Protein AF-A0A933IPQ2-F1 (afdb_monomer)

Secondary structure (DSSP, 8-state):
-PPPHHHHHHHHHHHHHHHHHH-SS-EEEEEEETTTTEEE--------TTS-HHHHHHHHTT--EEEEETTTTEEEEEEPPP---

Foldseek 3Di:
DADDPVNVVVQVVVVVVVVCVVAVDKAWQKKAAPRVRDMPPPPQPPCPDPDDRRVVRCVVVQFDDWDDDPNPNMIITIHHDDPPD

Radius of gyration: 13.22 Å; Cα contacts (8 Å, |Δi|>4): 132; chains: 1; bounding box: 34×31×37 Å

Mean predicted aligned error: 5.72 Å

pLDDT: mean 86.31, std 14.46, range [45.22, 98.06]

Sequence (85 aa):
MGETESDFSHAKRAAEDLAKSYYSDPMLLSWFSRACGCYSPHETECCVEGRPSWVSYAESRGGNLTIDVNKEDYVFIFRGKQELS

Solvent-accessible surface area (backbone atoms only — not comparable to full-atom values): 4942 Å² total; per-residue (Å²): 132,79,75,49,75,66,55,55,52,51,54,52,49,53,46,51,57,55,42,49,75,78,16,93,62,51,40,83,56,20,39,38,33,53,72,79,68,44,56,31,60,72,86,48,81,61,75,51,90,94,50,64,28,32,58,56,51,19,50,78,74,54,38,76,44,78,42,74,39,82,90,57,42,31,36,39,30,22,24,55,62,76,82,82,124

Structure (mmCIF, N/CA/C/O backbone):
data_AF-A0A933IPQ2-F1
#
_entry.id   AF-A0A933IPQ2-F1
#
loop_
_atom_site.group_PDB
_atom_site.id
_atom_site.type_symbol
_atom_site.label_atom_id
_atom_site.label_alt_id
_atom_site.label_comp_id
_atom_site.label_asym_id
_atom_site.label_entity_id
_atom_site.label_seq_id
_atom_site.pdbx_PDB_ins_code
_atom_site.Cartn_x
_atom_site.Cartn_y
_atom_site.Cartn_z
_atom_site.occupancy
_atom_site.B_iso_or_equiv
_atom_site.auth_seq_id
_atom_site.auth_comp_id
_atom_site.auth_asym_id
_atom_site.auth_atom_id
_atom_site.pdbx_PDB_model_num
ATOM 1 N N . MET A 1 1 ? 10.899 2.623 -19.592 1.00 49.69 1 MET A N 1
ATOM 2 C CA . MET A 1 1 ? 10.370 3.898 -19.064 1.00 49.69 1 MET A CA 1
ATOM 3 C C . MET A 1 1 ? 10.440 3.785 -17.559 1.00 49.69 1 MET A C 1
ATOM 5 O O . MET A 1 1 ? 9.918 2.810 -17.042 1.00 49.69 1 MET A O 1
ATOM 9 N N . GLY A 1 2 ? 11.207 4.658 -16.906 1.00 63.78 2 GLY A N 1
ATOM 10 C CA . GLY A 1 2 ? 11.316 4.669 -15.447 1.00 63.78 2 GLY A CA 1
ATOM 11 C C . GLY A 1 2 ? 10.105 5.357 -14.828 1.00 63.78 2 GLY A C 1
ATOM 12 O O . GLY A 1 2 ? 9.499 6.215 -15.466 1.00 63.78 2 GLY A O 1
ATOM 13 N N . GLU A 1 3 ? 9.763 4.958 -13.612 1.00 69.88 3 GLU A N 1
ATOM 14 C CA . GLU A 1 3 ? 8.775 5.650 -12.787 1.00 69.88 3 GLU A CA 1
ATOM 15 C C . GLU A 1 3 ? 9.259 7.050 -12.414 1.00 69.88 3 GLU A C 1
ATOM 17 O O . GLU A 1 3 ? 10.449 7.264 -12.167 1.00 69.88 3 GLU A O 1
ATOM 22 N N . THR A 1 4 ? 8.328 8.002 -12.366 1.00 80.19 4 THR A N 1
ATOM 23 C CA . THR A 1 4 ? 8.588 9.323 -11.800 1.00 80.19 4 THR A CA 1
ATOM 24 C C . THR A 1 4 ? 8.073 9.397 -10.365 1.00 80.19 4 THR A C 1
ATOM 26 O O . THR A 1 4 ? 7.073 8.772 -10.015 1.00 80.19 4 THR A O 1
ATOM 29 N N . GLU A 1 5 ? 8.711 10.218 -9.528 1.00 78.69 5 GLU A N 1
ATOM 30 C CA . GLU A 1 5 ? 8.230 10.511 -8.165 1.00 78.69 5 GLU A CA 1
ATOM 31 C C . GLU A 1 5 ? 6.765 10.994 -8.160 1.00 78.69 5 GLU A C 1
ATOM 33 O O . GLU A 1 5 ? 6.001 10.719 -7.229 1.00 78.69 5 GLU A O 1
ATOM 38 N N . SER A 1 6 ? 6.350 11.670 -9.238 1.00 86.12 6 SER A N 1
ATOM 39 C CA . SER A 1 6 ? 4.974 12.120 -9.423 1.00 86.12 6 SER A CA 1
ATOM 40 C C . SER A 1 6 ? 3.995 10.962 -9.613 1.00 86.12 6 SER A C 1
ATOM 42 O O . SER A 1 6 ? 2.887 11.045 -9.086 1.00 86.12 6 SER A O 1
ATOM 44 N N . ASP A 1 7 ? 4.367 9.901 -10.334 1.00 91.12 7 ASP A N 1
ATOM 45 C CA . ASP A 1 7 ? 3.488 8.749 -10.579 1.00 91.12 7 ASP A CA 1
ATOM 46 C C . ASP A 1 7 ? 3.213 7.989 -9.280 1.00 91.12 7 ASP A C 1
ATOM 48 O O . ASP A 1 7 ? 2.052 7.766 -8.925 1.00 91.12 7 ASP A O 1
ATOM 52 N N . PHE A 1 8 ? 4.268 7.695 -8.510 1.00 91.88 8 PHE A N 1
ATOM 53 C CA . PHE A 1 8 ? 4.130 7.065 -7.196 1.00 91.88 8 PHE A CA 1
ATOM 54 C C . PHE A 1 8 ? 3.281 7.919 -6.249 1.00 91.88 8 PHE A C 1
ATOM 56 O O . PHE A 1 8 ? 2.371 7.412 -5.591 1.00 91.88 8 PHE A O 1
ATOM 63 N N . SER A 1 9 ? 3.540 9.229 -6.197 1.00 94.06 9 SER A N 1
ATOM 64 C CA . SER A 1 9 ? 2.796 10.148 -5.329 1.00 94.06 9 SER A CA 1
ATOM 65 C C . SER A 1 9 ? 1.308 10.205 -5.686 1.00 94.06 9 SER A C 1
ATOM 67 O O . SER A 1 9 ? 0.461 10.214 -4.790 1.00 94.06 9 SER A O 1
ATOM 69 N N . HIS A 1 10 ? 0.967 10.196 -6.979 1.00 95.06 10 HIS A N 1
ATOM 70 C CA . HIS A 1 10 ? -0.422 10.141 -7.432 1.00 95.06 10 HIS A CA 1
ATOM 71 C C . HIS A 1 10 ? -1.089 8.805 -7.097 1.00 95.06 10 HIS A C 1
ATOM 73 O O . HIS A 1 10 ? -2.202 8.805 -6.568 1.00 95.06 10 HIS A O 1
ATOM 79 N N . ALA A 1 11 ? -0.411 7.682 -7.347 1.00 96.06 11 ALA A N 1
ATOM 80 C CA . ALA A 1 11 ? -0.928 6.353 -7.028 1.00 96.06 11 ALA A CA 1
ATOM 81 C C . ALA A 1 11 ? -1.171 6.192 -5.520 1.00 96.06 11 ALA A C 1
ATOM 83 O O . ALA A 1 11 ? -2.248 5.760 -5.105 1.00 96.06 11 ALA A O 1
ATOM 84 N N . LYS A 1 12 ? -0.210 6.623 -4.693 1.00 96.62 12 LYS A N 1
ATOM 85 C CA . LYS A 1 12 ? -0.319 6.601 -3.231 1.00 96.62 12 LYS A CA 1
ATOM 86 C C . LYS A 1 12 ? -1.490 7.445 -2.745 1.00 96.62 12 LYS A C 1
ATOM 88 O O . LYS A 1 12 ? -2.268 6.975 -1.921 1.00 96.62 12 LYS A O 1
ATOM 93 N N . ARG A 1 13 ? -1.651 8.663 -3.271 1.00 97.19 13 ARG A N 1
ATOM 94 C CA . ARG A 1 13 ? -2.766 9.541 -2.897 1.00 97.19 13 ARG A CA 1
ATOM 95 C C . ARG A 1 13 ? -4.118 8.928 -3.264 1.00 97.19 13 ARG A C 1
ATOM 97 O O . ARG A 1 13 ? -5.011 8.903 -2.426 1.00 97.19 13 ARG A O 1
ATOM 104 N N . ALA A 1 14 ? -4.252 8.386 -4.474 1.00 96.81 14 ALA A N 1
ATOM 105 C CA . ALA A 1 14 ? -5.477 7.710 -4.899 1.00 96.81 14 ALA A CA 1
ATOM 106 C C . ALA A 1 14 ? -5.809 6.506 -3.999 1.00 96.81 14 ALA A C 1
ATOM 108 O O . ALA A 1 14 ? -6.967 6.309 -3.630 1.00 96.81 14 ALA A O 1
ATOM 109 N N . ALA A 1 15 ? -4.794 5.735 -3.597 1.00 97.81 15 ALA A N 1
ATOM 110 C CA . ALA A 1 15 ? -4.963 4.629 -2.665 1.00 97.81 15 ALA A CA 1
ATOM 111 C C . ALA A 1 15 ? -5.376 5.105 -1.261 1.00 97.81 15 ALA A C 1
ATOM 113 O O . ALA A 1 15 ? -6.269 4.521 -0.656 1.00 97.81 15 ALA A O 1
ATOM 114 N N . GLU A 1 16 ? -4.786 6.185 -0.746 1.00 97.25 16 GLU A N 1
ATOM 115 C CA . GLU A 1 16 ? -5.175 6.782 0.538 1.00 97.25 16 GLU A CA 1
ATOM 116 C C . GLU A 1 16 ? -6.615 7.310 0.524 1.00 97.25 16 GLU A C 1
ATOM 118 O 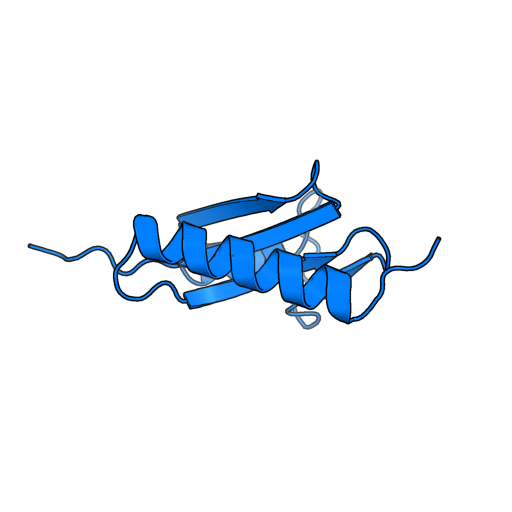O . GLU A 1 16 ? -7.359 7.077 1.477 1.00 97.25 16 GLU A O 1
ATOM 123 N N . ASP A 1 17 ? -7.024 7.997 -0.545 1.00 96.88 17 ASP A N 1
ATOM 124 C CA . ASP A 1 17 ? -8.392 8.500 -0.704 1.00 96.88 17 ASP A CA 1
ATOM 125 C C . ASP A 1 17 ? -9.404 7.345 -0.785 1.00 96.88 17 ASP A C 1
ATOM 127 O O . ASP A 1 17 ? -10.439 7.375 -0.114 1.00 96.88 17 ASP A O 1
ATOM 131 N N . LEU A 1 18 ? -9.081 6.272 -1.516 1.00 96.69 18 LEU A N 1
ATOM 132 C CA . LEU A 1 18 ? -9.909 5.068 -1.548 1.00 96.69 18 LEU A CA 1
ATOM 133 C C . LEU A 1 18 ? -9.955 4.376 -0.177 1.00 96.69 18 LEU A C 1
ATOM 135 O O . LEU A 1 18 ? -11.034 4.000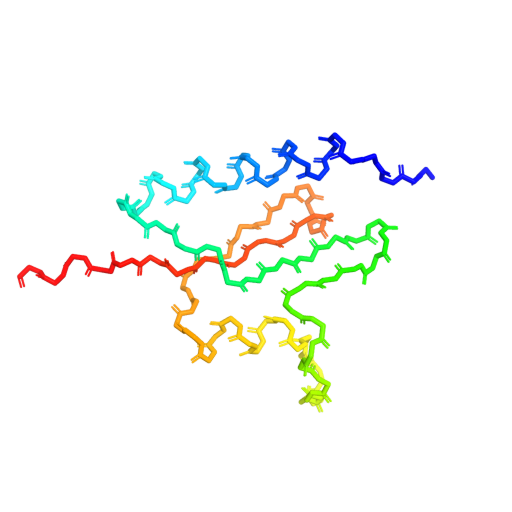 0.275 1.00 96.69 18 LEU A O 1
ATOM 139 N N . ALA A 1 19 ? -8.832 4.250 0.532 1.00 96.69 19 ALA A N 1
ATOM 140 C CA . ALA A 1 19 ? -8.801 3.644 1.864 1.00 96.69 19 ALA A CA 1
ATOM 141 C C . ALA A 1 19 ? -9.672 4.412 2.872 1.00 96.69 19 ALA A C 1
ATOM 143 O O . ALA A 1 19 ? -10.356 3.792 3.690 1.00 96.69 19 ALA A O 1
ATOM 144 N N . LYS A 1 20 ? -9.706 5.748 2.777 1.00 95.50 20 LYS A N 1
ATOM 145 C CA . LYS A 1 20 ? -10.555 6.615 3.612 1.00 95.50 20 LYS A CA 1
ATOM 146 C C . LYS A 1 20 ? -12.050 6.453 3.337 1.00 95.50 20 LYS A C 1
ATOM 148 O O . LYS A 1 20 ? -12.861 6.800 4.187 1.00 95.50 20 LYS A O 1
ATOM 153 N N . SER A 1 21 ? -12.430 5.913 2.177 1.00 95.50 21 SER A N 1
ATOM 154 C CA . SER A 1 21 ? -13.834 5.580 1.903 1.00 95.50 21 SER A CA 1
ATOM 155 C C . SER A 1 21 ? -14.313 4.329 2.653 1.00 95.50 21 SER A C 1
ATOM 157 O O . SER A 1 21 ? -15.514 4.166 2.850 1.00 95.50 21 SER A O 1
ATOM 159 N N . TYR A 1 22 ? -13.385 3.474 3.107 1.00 92.94 22 TYR A N 1
ATOM 160 C CA . TYR A 1 22 ? -13.682 2.265 3.885 1.00 92.94 22 TYR A CA 1
ATOM 161 C C . TYR A 1 22 ? -13.459 2.437 5.389 1.00 92.94 22 TYR A C 1
ATOM 163 O O . TYR A 1 22 ? -14.145 1.800 6.185 1.00 92.94 22 TYR A O 1
ATOM 171 N N . TYR A 1 23 ? -12.497 3.271 5.787 1.00 93.50 23 TYR A N 1
ATOM 172 C CA . TYR A 1 23 ? -12.104 3.451 7.183 1.00 93.50 23 TYR A CA 1
ATOM 173 C C . TYR A 1 23 ? -11.906 4.928 7.507 1.00 93.50 23 TYR A C 1
ATOM 175 O O . TYR A 1 23 ? -11.341 5.665 6.708 1.00 93.50 23 TYR A O 1
ATOM 183 N N . SER A 1 24 ? -12.286 5.348 8.713 1.00 88.88 24 SER A N 1
ATOM 184 C CA . SER A 1 24 ? -12.123 6.741 9.160 1.00 88.88 24 SER A CA 1
ATOM 185 C C . SER A 1 24 ? -10.656 7.158 9.329 1.00 88.88 24 SER A C 1
ATOM 187 O O . SER A 1 24 ? -10.322 8.328 9.171 1.00 88.88 24 SER A O 1
ATOM 189 N N . ASP A 1 25 ? -9.778 6.204 9.654 1.00 91.56 25 ASP A N 1
ATOM 190 C CA . ASP A 1 25 ? -8.358 6.437 9.959 1.00 91.56 25 ASP A CA 1
ATOM 191 C C . ASP A 1 25 ? -7.488 5.275 9.429 1.00 91.56 25 ASP A C 1
ATOM 193 O O . ASP A 1 25 ? -6.972 4.469 10.212 1.00 91.56 25 ASP A O 1
ATOM 197 N N . PRO A 1 26 ? -7.392 5.088 8.097 1.00 95.19 26 PRO A N 1
ATOM 198 C CA . PRO A 1 26 ? -6.592 4.021 7.516 1.00 95.19 26 PRO A CA 1
ATOM 199 C C . PRO A 1 26 ? -5.104 4.351 7.646 1.00 95.19 26 PRO A C 1
ATOM 201 O O . PRO A 1 26 ? -4.651 5.436 7.287 1.00 95.19 26 PRO A O 1
ATOM 204 N N . 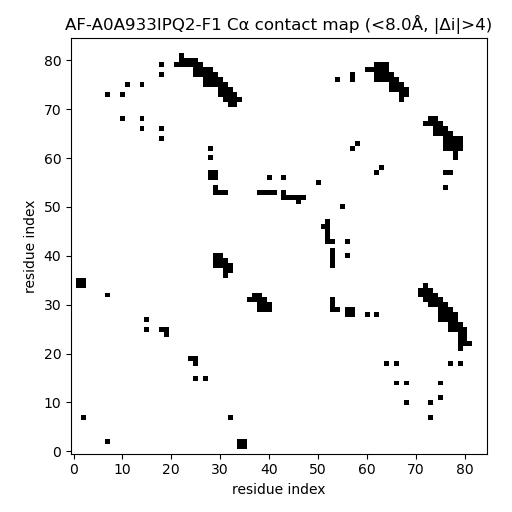MET A 1 27 ? -4.320 3.379 8.101 1.00 96.00 27 MET A N 1
ATOM 205 C CA . MET A 1 27 ? -2.876 3.520 8.259 1.00 96.00 27 MET A CA 1
ATOM 206 C C . MET A 1 27 ? -2.152 2.684 7.206 1.00 96.00 27 MET A C 1
ATOM 208 O O . MET A 1 27 ? -2.316 1.464 7.180 1.00 96.00 27 MET A O 1
ATOM 212 N N . LEU A 1 28 ? -1.347 3.322 6.354 1.00 97.50 28 LEU A N 1
ATOM 213 C CA . LEU A 1 28 ? -0.502 2.616 5.390 1.00 97.50 28 LEU A CA 1
ATOM 214 C C . LEU A 1 28 ? 0.572 1.821 6.141 1.00 97.50 28 LEU A C 1
ATOM 216 O O . LEU A 1 28 ? 1.334 2.386 6.923 1.00 97.50 28 LEU A O 1
ATOM 220 N N . LEU A 1 29 ? 0.622 0.513 5.905 1.00 96.50 29 LEU A N 1
ATOM 221 C CA . LEU A 1 29 ? 1.576 -0.394 6.540 1.00 96.50 29 LEU A CA 1
ATOM 222 C C . LEU A 1 29 ? 2.735 -0.752 5.622 1.00 96.50 29 LEU A C 1
ATOM 224 O O . LEU A 1 29 ? 3.870 -0.840 6.081 1.00 96.50 29 LEU A O 1
ATOM 228 N N . SER A 1 30 ? 2.442 -0.995 4.347 1.00 96.06 30 SER A N 1
ATOM 229 C CA . SER A 1 30 ? 3.450 -1.377 3.363 1.00 96.06 30 SER A CA 1
ATOM 230 C C . SER A 1 30 ? 3.047 -0.957 1.959 1.00 96.06 30 SER A C 1
ATO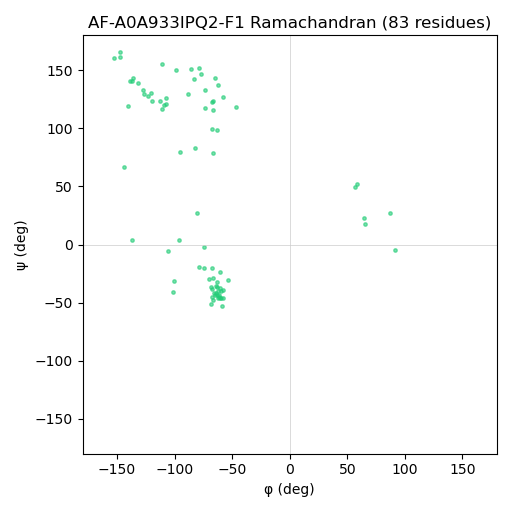M 232 O O . SER A 1 30 ? 1.867 -0.706 1.690 1.00 96.06 30 SER A O 1
ATOM 234 N N . TRP A 1 31 ? 4.031 -0.885 1.071 1.00 96.25 31 TRP A N 1
ATOM 235 C CA . TRP A 1 31 ? 3.812 -0.603 -0.340 1.00 96.25 31 TRP A CA 1
ATOM 236 C C . TRP A 1 31 ? 4.836 -1.309 -1.225 1.00 96.25 31 TRP A C 1
ATOM 238 O O . TRP A 1 31 ? 5.910 -1.679 -0.755 1.00 96.25 31 TRP A O 1
ATOM 248 N N . PHE A 1 32 ? 4.503 -1.442 -2.506 1.00 94.69 32 PHE A N 1
ATOM 249 C CA . PHE A 1 32 ? 5.360 -1.951 -3.573 1.00 94.69 32 PHE A CA 1
ATOM 250 C C . PHE A 1 32 ? 5.203 -1.090 -4.834 1.00 94.69 32 PHE A C 1
ATOM 252 O O . PHE A 1 32 ? 4.089 -0.677 -5.155 1.00 94.69 32 PHE A O 1
ATOM 259 N N . SER A 1 33 ? 6.312 -0.836 -5.533 1.00 92.88 33 SER A N 1
ATOM 260 C CA . SER A 1 33 ? 6.362 -0.283 -6.891 1.00 92.88 33 SER A CA 1
ATOM 261 C C . SER A 1 33 ? 7.058 -1.280 -7.816 1.00 92.88 33 SER A C 1
ATOM 263 O O . SER A 1 33 ? 8.216 -1.657 -7.602 1.00 92.88 33 SER A O 1
ATOM 265 N N . ARG A 1 34 ? 6.372 -1.675 -8.891 1.00 91.38 34 ARG A N 1
ATOM 266 C CA . ARG A 1 34 ? 6.912 -2.588 -9.905 1.00 91.38 34 ARG A CA 1
ATOM 267 C C . ARG A 1 34 ? 8.030 -1.953 -10.720 1.00 91.38 34 ARG A C 1
ATOM 269 O O . ARG A 1 34 ? 8.977 -2.646 -11.082 1.00 91.38 34 ARG A O 1
ATOM 276 N N . ALA A 1 35 ? 7.930 -0.660 -11.020 1.00 88.38 35 ALA A N 1
ATOM 277 C CA . ALA A 1 35 ? 8.835 0.008 -11.949 1.00 88.38 35 ALA A CA 1
ATOM 278 C C . ALA A 1 35 ? 10.290 0.023 -11.461 1.00 88.38 35 ALA A C 1
ATOM 280 O O . ALA A 1 35 ? 11.205 -0.121 -12.271 1.00 88.38 35 ALA A O 1
ATOM 281 N N . CYS A 1 36 ? 10.501 0.168 -10.149 1.00 84.88 36 CYS A N 1
ATOM 282 C CA . CYS A 1 36 ? 11.825 0.065 -9.535 1.00 84.88 36 CYS A CA 1
ATOM 283 C C . CYS A 1 36 ? 12.042 -1.238 -8.750 1.00 84.88 36 CYS A C 1
ATOM 285 O O . CYS A 1 36 ? 13.148 -1.481 -8.274 1.00 84.88 36 CYS A O 1
ATOM 287 N N . GLY A 1 37 ? 11.008 -2.076 -8.606 1.00 87.06 37 GLY A N 1
ATOM 288 C CA . GLY A 1 37 ? 11.041 -3.266 -7.752 1.00 87.06 37 GLY A CA 1
ATOM 289 C C . GLY A 1 37 ? 11.182 -2.937 -6.262 1.00 87.06 37 GLY A C 1
ATOM 290 O O . GLY A 1 37 ? 11.570 -3.803 -5.480 1.00 87.06 37 GLY A O 1
ATOM 291 N N . CYS A 1 38 ? 10.907 -1.690 -5.871 1.00 88.56 38 CYS A N 1
ATOM 292 C CA . CYS A 1 38 ? 11.072 -1.219 -4.503 1.00 88.56 38 CYS A CA 1
ATOM 293 C C . CYS A 1 38 ? 9.830 -1.527 -3.673 1.00 88.56 38 CYS A C 1
ATOM 295 O O . CYS A 1 38 ? 8.705 -1.527 -4.175 1.00 88.56 38 CYS A O 1
ATOM 297 N N . TYR A 1 39 ? 10.023 -1.714 -2.376 1.00 92.00 39 TYR A N 1
ATOM 298 C CA .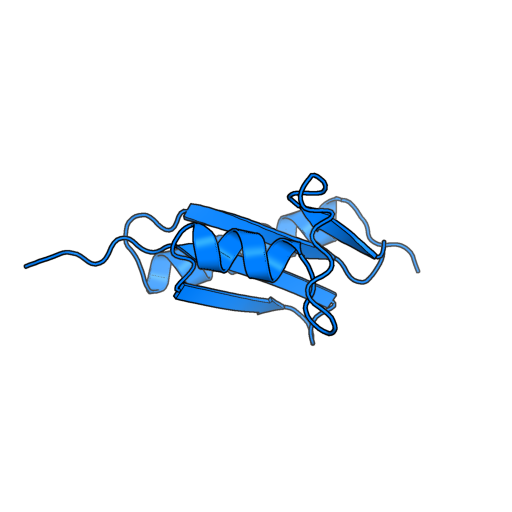 TYR A 1 39 ? 8.930 -1.880 -1.432 1.00 92.00 39 TYR A CA 1
ATOM 299 C C . TYR A 1 39 ? 9.305 -1.297 -0.079 1.00 92.00 39 TYR A C 1
ATOM 301 O O . TYR A 1 39 ? 10.465 -1.035 0.208 1.00 92.00 39 TYR A O 1
ATOM 309 N N . SER A 1 40 ? 8.328 -1.104 0.792 1.00 91.56 40 SER A N 1
ATOM 310 C CA . SER A 1 40 ? 8.594 -0.741 2.180 1.00 91.56 40 SER A CA 1
ATOM 311 C C . SER A 1 40 ? 7.662 -1.505 3.105 1.00 91.56 40 SER A C 1
ATOM 313 O O . SER A 1 40 ? 6.485 -1.649 2.765 1.00 91.56 40 SER A O 1
ATOM 315 N N . PRO A 1 41 ? 8.144 -1.966 4.270 1.00 88.81 41 PRO A N 1
ATOM 316 C CA . PRO A 1 41 ? 9.522 -1.838 4.767 1.00 88.81 41 PRO A CA 1
ATOM 317 C C . PRO A 1 41 ? 10.515 -2.812 4.103 1.00 88.81 41 PRO A C 1
ATOM 319 O O . PRO A 1 41 ? 10.167 -3.950 3.799 1.00 88.81 41 PRO A O 1
ATOM 322 N N . HIS A 1 42 ? 11.772 -2.377 3.930 1.00 73.69 42 HIS A N 1
ATOM 323 C CA . HIS A 1 42 ? 12.867 -3.218 3.411 1.00 73.69 42 HIS A CA 1
ATOM 324 C C . HIS A 1 42 ? 13.466 -4.160 4.472 1.00 73.69 42 HIS A C 1
ATOM 326 O O . HIS A 1 42 ? 14.083 -5.158 4.127 1.00 73.69 42 HIS A O 1
ATOM 332 N N . GLU A 1 43 ? 13.265 -3.873 5.762 1.00 58.56 43 GLU A N 1
ATOM 333 C CA . GLU A 1 43 ? 13.930 -4.564 6.885 1.00 58.56 43 GLU A CA 1
ATOM 334 C C . GLU A 1 43 ? 13.399 -5.976 7.169 1.00 58.56 43 GLU A C 1
ATOM 336 O O . GLU A 1 43 ? 13.887 -6.671 8.056 1.00 58.56 43 GLU A O 1
ATOM 341 N N . THR A 1 44 ? 12.384 -6.427 6.434 1.00 53.94 44 THR A N 1
ATOM 342 C CA . THR A 1 44 ? 11.865 -7.785 6.587 1.00 53.94 44 THR A CA 1
ATOM 343 C C . THR A 1 44 ? 12.548 -8.671 5.545 1.00 53.94 44 THR A C 1
ATOM 345 O O . THR A 1 44 ? 11.974 -8.971 4.515 1.00 53.94 44 THR A O 1
ATOM 348 N N . GLU A 1 45 ? 13.781 -9.118 5.769 1.00 53.72 45 GLU A N 1
ATOM 349 C CA . GLU A 1 45 ? 14.408 -10.176 4.943 1.00 53.72 45 GLU A CA 1
ATOM 350 C C . GLU A 1 45 ? 13.945 -11.583 5.373 1.00 53.72 45 GLU A C 1
ATOM 352 O O . GLU A 1 45 ? 14.644 -12.582 5.217 1.00 53.72 45 GLU A O 1
ATOM 357 N N . CYS A 1 46 ? 12.744 -11.689 5.951 1.00 52.19 46 CYS A N 1
ATOM 358 C CA . CYS A 1 46 ? 12.155 -12.975 6.292 1.00 52.19 46 CYS A CA 1
ATOM 359 C C . CYS A 1 46 ? 11.493 -13.547 5.035 1.00 52.19 46 CYS A C 1
ATOM 361 O O . CYS A 1 46 ? 10.298 -13.364 4.793 1.00 52.19 46 CYS A O 1
ATOM 363 N N . CYS A 1 47 ? 12.311 -14.188 4.200 1.00 54.22 47 CYS A N 1
ATOM 364 C CA . CYS A 1 47 ? 11.879 -14.967 3.049 1.00 54.22 47 CYS A CA 1
ATOM 365 C C . CYS A 1 47 ? 11.115 -16.206 3.536 1.00 54.22 47 CYS A C 1
ATOM 367 O O . CYS A 1 47 ? 11.655 -17.307 3.588 1.00 54.22 47 CYS A O 1
ATOM 369 N N . VAL A 1 48 ? 9.851 -16.029 3.919 1.00 57.06 48 VAL A N 1
ATOM 370 C CA . VAL A 1 48 ? 8.906 -17.147 3.947 1.00 57.06 48 VAL A CA 1
ATOM 371 C C . VAL A 1 48 ? 8.716 -17.552 2.488 1.00 57.06 48 VAL A C 1
ATOM 373 O O . VAL A 1 48 ? 8.278 -16.732 1.679 1.00 57.06 48 VAL A O 1
ATOM 376 N N . GLU A 1 49 ? 9.135 -18.767 2.135 1.00 58.97 49 GLU A N 1
ATOM 377 C CA . GLU A 1 49 ? 9.167 -19.247 0.750 1.00 58.97 49 GLU A CA 1
ATOM 378 C C . GLU A 1 49 ? 7.852 -18.929 0.015 1.00 58.97 49 GLU A C 1
ATOM 380 O O . GLU A 1 49 ? 6.771 -19.357 0.417 1.00 58.97 49 GLU A O 1
ATOM 385 N N . GLY A 1 50 ? 7.949 -18.132 -1.055 1.00 67.94 50 GLY A N 1
ATOM 386 C CA . GLY A 1 50 ? 6.829 -17.790 -1.936 1.00 67.94 50 GLY A CA 1
ATOM 387 C C . GLY A 1 50 ? 6.034 -16.523 -1.594 1.00 67.94 50 GLY A C 1
ATOM 388 O O . GLY A 1 50 ? 5.179 -16.151 -2.398 1.00 67.94 50 GLY A O 1
ATOM 389 N N . ARG A 1 51 ? 6.299 -15.824 -0.476 1.00 73.38 51 ARG A N 1
ATOM 390 C CA . ARG A 1 51 ? 5.571 -14.586 -0.126 1.00 73.38 51 ARG A CA 1
ATOM 391 C C . ARG A 1 51 ? 6.491 -13.366 0.014 1.00 73.38 51 ARG A C 1
ATOM 393 O O . ARG A 1 51 ? 7.466 -13.437 0.761 1.00 73.38 51 ARG A O 1
ATOM 400 N N . PRO A 1 52 ? 6.176 -12.223 -0.632 1.00 86.06 52 PRO A N 1
ATOM 401 C CA . PRO A 1 52 ? 6.948 -10.999 -0.451 1.00 86.06 52 PRO A CA 1
ATOM 402 C C . PRO A 1 52 ? 6.889 -10.513 0.996 1.00 86.06 52 PRO A C 1
ATOM 404 O O . PRO A 1 52 ? 5.831 -10.489 1.628 1.00 86.06 52 PRO A O 1
ATOM 407 N N . SER A 1 53 ? 8.026 -10.089 1.527 1.00 87.75 53 SER A N 1
ATOM 408 C CA . SER A 1 53 ? 8.151 -9.788 2.948 1.00 87.75 53 SER A CA 1
ATOM 409 C C . SER A 1 53 ? 7.393 -8.544 3.408 1.00 87.75 53 SER A C 1
ATOM 411 O O . SER A 1 53 ? 6.904 -8.514 4.535 1.00 87.75 53 SER A O 1
ATOM 413 N N . TRP A 1 54 ? 7.219 -7.552 2.534 1.00 90.50 54 TRP A N 1
ATOM 414 C CA . TRP A 1 54 ? 6.389 -6.373 2.794 1.00 90.50 54 TRP A CA 1
ATOM 415 C C . TRP A 1 54 ? 4.908 -6.738 2.998 1.00 90.50 54 TRP A C 1
ATOM 417 O O . TRP A 1 54 ? 4.238 -6.130 3.835 1.00 90.50 54 TRP A O 1
ATOM 427 N N . VAL A 1 55 ? 4.420 -7.790 2.324 1.00 91.38 55 VAL A N 1
ATOM 428 C CA . VAL A 1 55 ? 3.069 -8.340 2.534 1.00 91.38 55 VAL A CA 1
ATOM 429 C C . VAL A 1 55 ?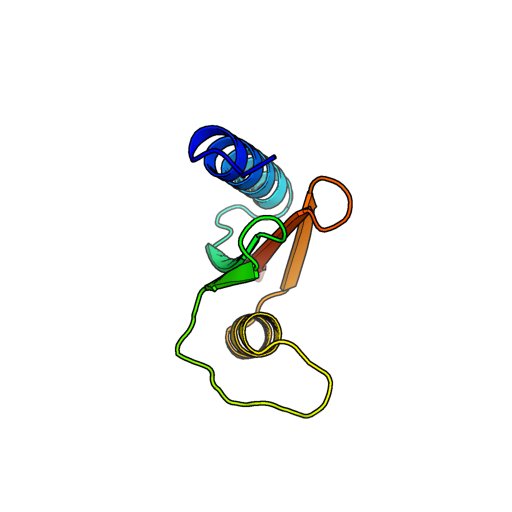 2.981 -8.995 3.909 1.00 91.38 55 VAL A C 1
ATOM 431 O O . VAL A 1 55 ? 2.108 -8.646 4.701 1.00 91.38 55 VAL A O 1
ATOM 434 N N . SER A 1 56 ? 3.924 -9.889 4.227 1.00 89.88 56 SER A N 1
ATOM 435 C CA . SER A 1 56 ? 3.989 -10.560 5.534 1.00 89.88 56 SER A CA 1
ATOM 436 C C . SER A 1 56 ? 4.096 -9.557 6.690 1.00 89.88 56 SER A C 1
ATOM 438 O O . SER A 1 56 ? 3.442 -9.718 7.723 1.00 89.88 56 SER A O 1
ATOM 440 N N . TYR A 1 57 ? 4.872 -8.483 6.508 1.00 90.94 57 TYR A N 1
ATOM 441 C CA . TYR A 1 57 ? 4.957 -7.384 7.465 1.00 90.94 57 TYR A CA 1
ATOM 442 C C . TYR A 1 57 ? 3.586 -6.744 7.694 1.00 90.94 57 TYR A C 1
ATOM 444 O O . TYR A 1 57 ? 3.148 -6.640 8.841 1.00 90.94 57 TYR A O 1
ATOM 452 N N . ALA A 1 58 ? 2.885 -6.343 6.631 1.00 93.62 58 ALA A N 1
ATOM 453 C CA . ALA A 1 58 ? 1.587 -5.697 6.776 1.00 93.62 58 ALA A CA 1
ATOM 454 C C . ALA A 1 58 ? 0.564 -6.605 7.466 1.00 93.62 58 ALA A C 1
ATOM 456 O O . ALA A 1 58 ? -0.110 -6.159 8.392 1.00 93.62 58 ALA A O 1
ATOM 457 N N . GLU A 1 59 ? 0.505 -7.885 7.103 1.00 91.69 59 GLU A N 1
ATOM 458 C CA . GLU A 1 59 ? -0.366 -8.862 7.765 1.00 91.69 59 GLU A CA 1
ATOM 459 C C . GLU A 1 59 ? -0.069 -8.975 9.264 1.00 91.69 59 GLU A C 1
ATOM 461 O O . GLU A 1 59 ? -0.983 -8.873 10.083 1.00 91.69 59 GLU A O 1
ATOM 466 N N . SER A 1 60 ? 1.211 -9.071 9.646 1.00 91.25 60 SER A N 1
ATOM 467 C CA . SER A 1 60 ? 1.625 -9.131 11.057 1.00 91.25 60 SER A CA 1
ATOM 468 C C . SER A 1 60 ? 1.224 -7.890 11.870 1.00 91.25 60 SER A C 1
ATOM 470 O O . SER A 1 60 ? 1.087 -7.952 13.092 1.00 91.25 60 SER A O 1
ATOM 472 N N . ARG A 1 61 ? 1.015 -6.747 11.201 1.00 92.69 61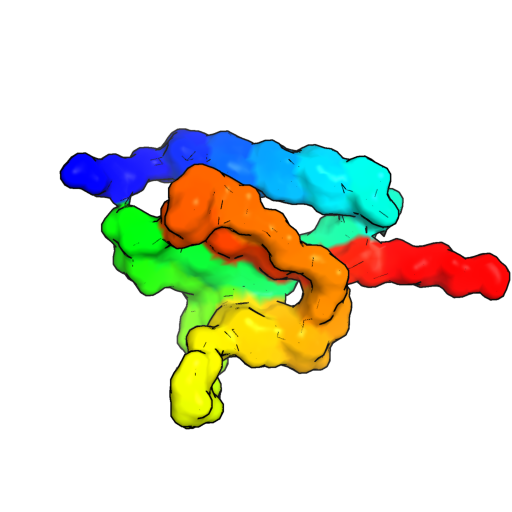 ARG A N 1
ATOM 473 C CA . ARG A 1 61 ? 0.597 -5.475 11.813 1.00 92.69 61 ARG A CA 1
ATOM 474 C C . ARG A 1 61 ? -0.916 -5.246 11.747 1.00 92.69 61 ARG A C 1
ATOM 476 O O . ARG A 1 61 ? -1.381 -4.195 12.205 1.00 92.69 61 ARG A O 1
ATOM 483 N N . GLY A 1 62 ? -1.669 -6.220 1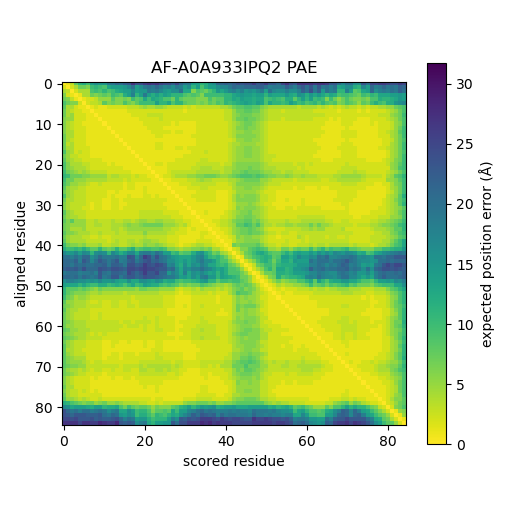1.232 1.00 94.12 62 GLY A N 1
ATOM 484 C CA . GLY A 1 62 ? -3.125 -6.179 11.100 1.00 94.12 62 GLY A CA 1
ATOM 485 C C . GLY A 1 62 ? -3.614 -5.536 9.803 1.00 94.12 62 GLY A C 1
ATOM 486 O O . GLY A 1 62 ? -4.694 -4.952 9.793 1.00 94.12 62 GLY A O 1
ATOM 487 N N . GLY A 1 63 ? -2.819 -5.578 8.734 1.00 95.31 63 GLY A N 1
ATOM 488 C CA . GLY A 1 63 ? -3.235 -5.135 7.407 1.00 95.31 63 GLY A CA 1
ATOM 489 C C . GLY A 1 63 ? -4.460 -5.907 6.934 1.00 95.31 63 GLY A C 1
ATOM 490 O O . GLY A 1 63 ? -4.479 -7.134 6.970 1.00 95.31 63 GLY A O 1
ATOM 491 N N . ASN A 1 64 ? -5.494 -5.176 6.528 1.00 95.38 64 ASN A N 1
ATOM 492 C CA . ASN A 1 64 ? -6.805 -5.729 6.187 1.00 95.38 64 ASN A CA 1
ATOM 493 C C . ASN A 1 64 ? -7.413 -5.119 4.914 1.00 95.38 64 ASN A C 1
ATOM 495 O O . ASN A 1 64 ? -8.546 -5.440 4.564 1.00 95.38 64 ASN A O 1
ATOM 499 N N . LEU A 1 65 ? -6.677 -4.245 4.225 1.00 96.25 65 LEU A N 1
ATOM 500 C CA . LEU A 1 65 ? -7.072 -3.669 2.947 1.00 96.25 65 LEU A CA 1
ATOM 501 C C . LEU A 1 65 ? -5.858 -3.572 2.029 1.00 96.25 65 LEU A C 1
ATOM 503 O O . LEU A 1 65 ? -4.910 -2.856 2.337 1.00 96.25 65 LEU A O 1
ATOM 507 N N . THR A 1 66 ? -5.925 -4.248 0.887 1.00 97.50 66 THR A N 1
ATOM 508 C CA . THR A 1 66 ? -4.931 -4.142 -0.185 1.00 97.50 66 THR A CA 1
ATOM 509 C C . THR A 1 66 ? -5.545 -3.374 -1.342 1.00 97.50 66 THR A C 1
ATOM 511 O O . THR A 1 66 ? -6.615 -3.736 -1.827 1.00 97.50 66 THR A O 1
ATOM 514 N N . ILE A 1 67 ? -4.867 -2.318 -1.782 1.00 97.69 67 ILE A N 1
ATOM 515 C CA . ILE A 1 67 ? -5.249 -1.531 -2.950 1.00 97.69 67 ILE A CA 1
ATOM 516 C C . ILE A 1 67 ? -4.221 -1.784 -4.044 1.00 97.69 67 ILE A C 1
ATOM 518 O O . ILE A 1 67 ? -3.043 -1.456 -3.894 1.00 97.69 67 ILE A O 1
ATOM 522 N N . ASP A 1 68 ? -4.709 -2.373 -5.130 1.00 97.12 68 ASP A N 1
ATOM 523 C CA . ASP A 1 68 ? -4.000 -2.538 -6.390 1.00 97.12 68 ASP A CA 1
ATOM 524 C C . ASP A 1 68 ? -4.225 -1.311 -7.279 1.00 97.12 68 ASP A C 1
ATOM 526 O O . ASP A 1 68 ? -5.369 -0.903 -7.496 1.00 97.12 68 ASP A O 1
ATOM 530 N N . VAL A 1 69 ? -3.148 -0.726 -7.802 1.00 95.69 69 VAL A N 1
ATOM 531 C CA . VAL A 1 69 ? -3.221 0.383 -8.756 1.00 95.69 69 VAL A CA 1
ATOM 532 C C . VAL A 1 69 ? -2.478 -0.014 -10.024 1.00 95.69 69 VAL A C 1
ATOM 534 O O . VAL A 1 69 ? -1.306 -0.386 -9.989 1.00 95.69 69 VAL A O 1
ATOM 537 N N . ASN A 1 70 ? -3.165 0.122 -11.160 1.00 93.31 70 ASN A N 1
ATOM 538 C CA . ASN A 1 70 ? -2.621 -0.135 -12.493 1.00 93.31 70 ASN A CA 1
ATOM 539 C C . ASN A 1 70 ? -2.052 -1.559 -12.673 1.00 93.31 70 ASN A C 1
ATOM 541 O O . ASN A 1 70 ? -0.960 -1.718 -13.206 1.00 93.31 70 ASN A O 1
ATOM 545 N N . LYS A 1 71 ? -2.807 -2.607 -12.300 1.00 93.56 71 LYS A N 1
ATOM 546 C CA . LYS A 1 71 ? -2.408 -4.021 -12.494 1.00 93.56 71 LYS A CA 1
ATOM 547 C C . LYS A 1 71 ? -1.081 -4.349 -11.799 1.00 93.56 71 LYS A C 1
ATOM 549 O O . LYS A 1 71 ? -0.160 -4.888 -12.419 1.00 93.56 71 LYS A O 1
ATOM 554 N N . GLU A 1 72 ? -1.009 -4.012 -10.520 1.00 93.56 72 GLU A N 1
ATOM 555 C CA . GLU A 1 72 ? 0.121 -4.219 -9.611 1.00 93.56 72 GLU A CA 1
ATOM 556 C C . GLU A 1 72 ? 1.386 -3.446 -9.996 1.00 93.56 72 GLU A C 1
ATOM 558 O O . GLU A 1 72 ? 2.491 -3.817 -9.589 1.00 93.56 72 GLU A O 1
ATOM 563 N N . ASP A 1 73 ? 1.248 -2.361 -10.763 1.00 94.38 73 ASP A N 1
ATOM 564 C CA . ASP A 1 73 ? 2.335 -1.390 -10.890 1.00 94.38 73 ASP A CA 1
ATOM 565 C C . ASP A 1 73 ? 2.608 -0.727 -9.536 1.00 94.38 73 ASP A C 1
ATOM 567 O O . ASP A 1 73 ? 3.769 -0.518 -9.180 1.00 94.38 73 ASP A O 1
ATOM 571 N N . TYR A 1 74 ? 1.548 -0.500 -8.750 1.00 95.44 74 TYR A N 1
ATOM 572 C CA . TYR A 1 74 ? 1.642 -0.148 -7.339 1.00 95.44 74 TYR A CA 1
ATOM 573 C C . TYR A 1 74 ? 0.706 -0.999 -6.496 1.00 95.44 74 TYR A C 1
ATOM 575 O O . TYR A 1 74 ? -0.457 -1.198 -6.848 1.00 95.44 74 TYR A O 1
ATOM 583 N N . VAL A 1 75 ? 1.190 -1.427 -5.334 1.00 97.00 75 VAL A N 1
ATOM 584 C CA . VAL A 1 75 ? 0.360 -2.086 -4.326 1.00 97.00 75 VAL A CA 1
ATOM 585 C C . VAL A 1 75 ? 0.550 -1.383 -2.994 1.00 97.00 75 VAL A C 1
ATOM 587 O O . VAL A 1 75 ? 1.679 -1.136 -2.579 1.00 97.00 75 VAL A O 1
ATOM 590 N N . PHE A 1 76 ? -0.549 -1.073 -2.311 1.00 98.06 76 PHE A N 1
ATOM 591 C CA . PHE A 1 76 ? -0.548 -0.437 -0.995 1.00 98.06 76 PHE A CA 1
ATOM 592 C C . PHE A 1 76 ? -1.392 -1.264 -0.027 1.00 98.06 76 PHE A C 1
ATOM 594 O O . PHE A 1 76 ? -2.539 -1.587 -0.335 1.00 98.06 76 PHE A O 1
ATOM 601 N N . ILE A 1 77 ? -0.853 -1.591 1.150 1.00 97.62 77 ILE A N 1
ATOM 602 C CA . ILE A 1 77 ? -1.588 -2.334 2.183 1.00 97.62 77 ILE A CA 1
ATOM 603 C C . ILE A 1 77 ? -1.820 -1.435 3.388 1.00 97.62 77 ILE A C 1
ATOM 605 O O . ILE A 1 77 ? -0.875 -0.931 3.999 1.00 97.62 77 ILE A O 1
ATOM 609 N N . PHE A 1 78 ? -3.086 -1.281 3.756 1.00 97.56 78 PHE A N 1
A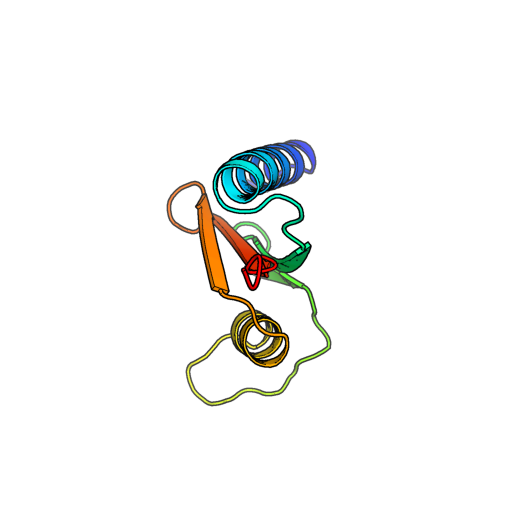TOM 610 C CA . PHE A 1 78 ? -3.547 -0.480 4.875 1.00 97.56 78 PHE A CA 1
ATOM 611 C C . PHE A 1 78 ? -4.098 -1.358 5.996 1.00 97.56 78 PHE A C 1
ATOM 613 O O . PHE A 1 78 ? -4.595 -2.467 5.780 1.00 97.56 78 PHE A O 1
ATOM 620 N N . ARG A 1 79 ? -4.064 -0.809 7.207 1.00 96.12 79 ARG A N 1
ATOM 621 C CA . ARG A 1 79 ? -4.902 -1.240 8.322 1.00 96.12 79 ARG A CA 1
ATOM 622 C C . ARG A 1 79 ? -5.970 -0.194 8.579 1.00 96.12 79 ARG A C 1
ATOM 624 O O . ARG A 1 79 ? -5.646 0.941 8.923 1.00 96.12 79 ARG A O 1
ATOM 631 N N . GLY A 1 80 ? -7.225 -0.600 8.487 1.00 91.56 80 GLY A N 1
ATOM 632 C CA . GLY A 1 80 ? -8.348 0.155 9.021 1.00 91.56 80 GLY A CA 1
ATOM 633 C C . GLY A 1 80 ? -8.550 -0.099 10.512 1.00 91.56 80 GLY A C 1
ATOM 634 O O . GLY A 1 80 ? -8.415 -1.235 10.969 1.00 91.56 80 GLY A O 1
ATOM 635 N N . LYS A 1 81 ? -8.917 0.930 11.281 1.00 79.19 81 LYS A N 1
ATOM 636 C CA . LYS A 1 81 ? -9.559 0.711 12.584 1.00 79.19 81 LYS A CA 1
ATOM 637 C C . LYS A 1 81 ? -10.992 0.249 12.323 1.00 79.19 81 LYS A C 1
ATOM 639 O O . LYS A 1 81 ? -11.763 0.987 11.716 1.00 79.19 81 LYS A O 1
ATOM 644 N N . GLN A 1 82 ? -11.336 -0.966 12.748 1.00 61.91 82 GLN A N 1
ATOM 645 C CA . GLN A 1 82 ? -12.745 -1.312 12.915 1.00 61.91 82 GLN A CA 1
ATOM 646 C C . GLN A 1 82 ? -13.269 -0.475 14.079 1.00 61.91 82 GLN A C 1
ATOM 648 O O . GLN A 1 82 ? -12.705 -0.526 15.174 1.00 61.91 82 GLN A O 1
ATOM 653 N N . GLU A 1 83 ? -14.308 0.316 13.832 1.00 58.34 83 GLU A N 1
ATOM 654 C CA . GLU A 1 83 ? -15.108 0.900 14.903 1.00 58.34 83 GLU A CA 1
ATOM 655 C C . GLU A 1 83 ? -15.746 -0.293 15.630 1.00 58.34 83 GLU A C 1
ATOM 657 O O . GLU A 1 83 ? -16.689 -0.909 15.133 1.00 58.34 83 GLU A O 1
ATOM 662 N N . LEU A 1 84 ? -15.152 -0.711 16.749 1.00 57.34 84 LEU A N 1
ATOM 663 C CA . LEU A 1 84 ? -15.803 -1.637 17.665 1.00 57.34 84 LEU A CA 1
ATOM 664 C C . LEU A 1 84 ? -16.976 -0.863 18.267 1.00 57.34 84 LEU A C 1
ATOM 666 O O . LEU A 1 84 ? -16.771 -0.003 19.124 1.00 57.34 84 LEU A O 1
ATOM 670 N N . SER A 1 85 ? -18.167 -1.106 17.719 1.00 45.22 85 SER A N 1
ATOM 671 C CA . SER A 1 85 ? -19.430 -0.612 18.264 1.00 45.22 85 SER A CA 1
ATOM 672 C C . SER A 1 85 ? -19.765 -1.265 19.599 1.00 45.22 85 SER A C 1
ATOM 674 O O . SER A 1 85 ? -19.296 -2.399 19.854 1.00 45.22 85 SER A O 1
#

Nearest PDB structures (foldseek):
  3c0f-assembly1_B-2  TM=8.424E-01  e=2.365E-04  Archaeoglobus fulgidus DSM 4304